Protein AF-A0A502DY73-F1 (afdb_monomer_lite)

Foldseek 3Di:
DQAQANVLVVLQVVLVVLVLLLDCVSPVPRDPVSNVVSVVCNVPRDHLVNLCVVCVVPVRRHHRD

Organism: NCBI:txid1775474

Secondary structure (DSSP, 8-state):
---HHHHHHHHHHHHHHHHHHH-TTTSTTS-HHHHHHHHHHHTTSPPHHHHHHHHHH-TTT----

Radius of gyration: 13.77 Å; chains: 1; bounding box: 30×16×36 Å

Structure (mmCIF, N/CA/C/O backbone):
data_AF-A0A502DY73-F1
#
_entry.id   AF-A0A502DY73-F1
#
loop_
_atom_site.group_PDB
_atom_site.id
_atom_site.type_symbol
_atom_site.label_atom_id
_atom_site.label_alt_id
_atom_site.label_comp_id
_atom_site.label_asym_id
_atom_site.label_entity_id
_atom_site.label_seq_id
_atom_site.pdbx_PDB_ins_code
_atom_site.Cartn_x
_atom_site.Cartn_y
_atom_site.Cartn_z
_atom_site.occupancy
_atom_site.B_iso_or_equiv
_atom_site.auth_seq_id
_atom_site.auth_comp_id
_atom_site.auth_asym_id
_atom_site.auth_atom_id
_atom_site.pdbx_PDB_model_num
ATOM 1 N N . MET A 1 1 ? -9.837 -6.190 -22.383 1.00 67.12 1 MET A N 1
ATOM 2 C CA . MET A 1 1 ? -8.490 -6.545 -21.879 1.00 67.12 1 MET A CA 1
ATOM 3 C C . MET A 1 1 ? -7.992 -5.392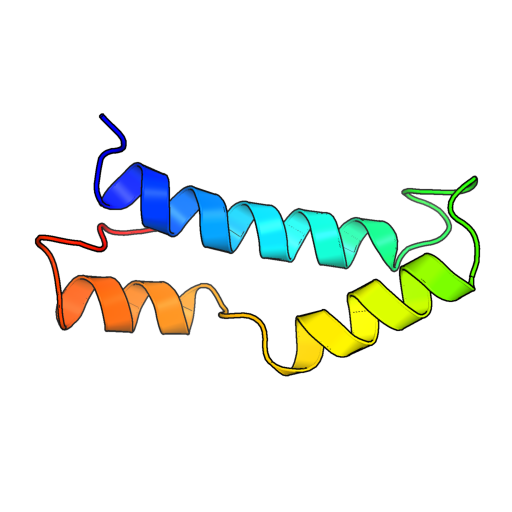 -21.028 1.00 67.12 1 MET A C 1
ATOM 5 O O . MET A 1 1 ? -8.277 -4.265 -21.399 1.00 67.12 1 MET A O 1
ATOM 9 N N . THR A 1 2 ? -7.312 -5.652 -19.910 1.00 88.12 2 THR A N 1
ATOM 10 C CA . THR A 1 2 ? -6.744 -4.597 -19.049 1.00 88.12 2 THR A CA 1
ATOM 11 C C . THR A 1 2 ? -5.390 -4.154 -19.592 1.00 88.12 2 THR A C 1
ATOM 13 O O . THR A 1 2 ? -4.489 -4.991 -19.731 1.00 88.12 2 THR A O 1
ATOM 16 N N . MET A 1 3 ? -5.245 -2.864 -19.881 1.00 96.25 3 MET A N 1
ATOM 17 C CA . MET A 1 3 ? -3.995 -2.273 -20.356 1.00 96.25 3 MET A CA 1
ATOM 18 C C . MET A 1 3 ? -2.930 -2.257 -19.2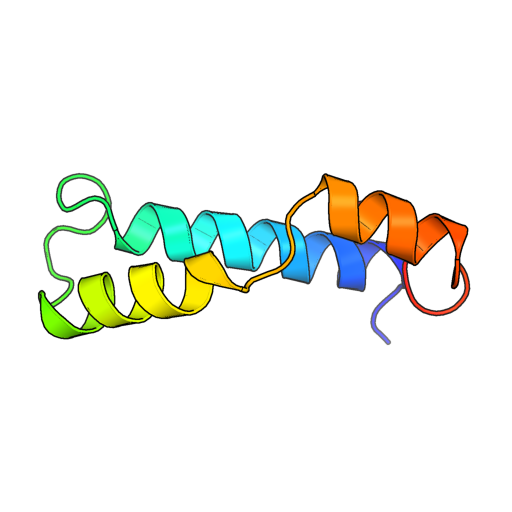44 1.00 96.25 3 MET A C 1
ATOM 20 O O . MET A 1 3 ? -3.268 -2.245 -18.054 1.00 96.25 3 MET A O 1
ATOM 24 N N . PRO A 1 4 ? -1.628 -2.274 -19.584 1.00 97.00 4 PRO A N 1
ATOM 25 C CA . PRO A 1 4 ? -0.560 -2.266 -18.583 1.00 97.00 4 PRO A CA 1
ATOM 26 C C . PRO A 1 4 ? -0.637 -1.088 -17.600 1.00 97.00 4 PRO A C 1
ATOM 28 O O . PRO A 1 4 ? -0.404 -1.268 -16.404 1.00 97.00 4 PRO A O 1
ATOM 31 N N . ASP A 1 5 ? -0.980 0.114 -18.066 1.00 96.50 5 ASP A N 1
ATOM 32 C CA . ASP A 1 5 ? -1.140 1.304 -17.220 1.00 96.50 5 ASP A CA 1
ATOM 33 C C . ASP A 1 5 ? -2.376 1.199 -16.317 1.00 96.50 5 ASP A C 1
ATOM 35 O O . ASP A 1 5 ? -2.315 1.543 -15.136 1.00 96.50 5 ASP A O 1
ATOM 39 N N . GLU A 1 6 ? -3.479 0.651 -16.830 1.00 97.62 6 GLU A N 1
ATOM 40 C CA . GLU A 1 6 ? -4.673 0.357 -16.034 1.00 97.62 6 GLU A CA 1
ATOM 41 C C . GLU A 1 6 ? -4.364 -0.626 -14.901 1.00 97.62 6 GLU A C 1
ATOM 43 O O . GLU A 1 6 ? -4.831 -0.431 -13.777 1.00 97.62 6 GLU A O 1
ATOM 48 N N . ARG A 1 7 ? -3.530 -1.641 -15.160 1.00 96.75 7 ARG A N 1
ATOM 49 C CA . ARG A 1 7 ? -3.079 -2.606 -14.147 1.00 96.75 7 ARG A CA 1
ATOM 50 C C . ARG A 1 7 ? -2.273 -1.920 -13.044 1.00 96.75 7 ARG A C 1
ATOM 52 O O . ARG A 1 7 ? -2.571 -2.115 -11.866 1.00 96.75 7 ARG A O 1
ATOM 59 N N . SER A 1 8 ? -1.306 -1.076 -13.402 1.00 97.56 8 SER A N 1
ATOM 60 C CA . SER A 1 8 ? -0.513 -0.324 -12.420 1.00 97.56 8 SER A CA 1
ATOM 61 C C . SER A 1 8 ? -1.368 0.641 -11.600 1.00 97.56 8 SER A C 1
ATOM 63 O O . SER A 1 8 ? -1.265 0.692 -10.371 1.00 97.56 8 SER A O 1
ATOM 65 N N . ARG A 1 9 ? -2.283 1.358 -12.260 1.00 97.31 9 ARG A N 1
ATOM 66 C CA . ARG A 1 9 ? -3.247 2.247 -11.599 1.00 97.31 9 ARG A CA 1
ATOM 67 C C . ARG A 1 9 ? -4.174 1.496 -10.659 1.00 97.31 9 ARG A C 1
ATOM 69 O O . ARG A 1 9 ? -4.484 2.024 -9.594 1.00 97.31 9 ARG A O 1
ATOM 76 N N . ALA A 1 10 ? -4.613 0.293 -11.026 1.00 97.81 10 ALA A N 1
ATOM 77 C CA . ALA A 1 10 ? -5.452 -0.535 -10.170 1.00 97.81 10 ALA A CA 1
ATOM 78 C C . ALA A 1 10 ? -4.738 -0.850 -8.851 1.00 97.81 10 ALA A C 1
ATOM 80 O O . ALA A 1 10 ? -5.303 -0.589 -7.792 1.00 97.81 10 ALA A O 1
ATOM 81 N N . VAL A 1 11 ? -3.470 -1.276 -8.901 1.00 97.94 11 VAL A N 1
ATOM 82 C CA . VAL A 1 11 ? -2.661 -1.524 -7.694 1.00 97.94 11 VAL A CA 1
ATOM 83 C C . VAL A 1 11 ? -2.551 -0.256 -6.840 1.00 97.94 11 VAL A C 1
ATOM 85 O O . VAL A 1 11 ? -2.887 -0.266 -5.655 1.00 97.94 11 VAL A O 1
ATOM 88 N N . VAL A 1 12 ? -2.171 0.880 -7.431 1.00 98.06 12 VAL A N 1
ATOM 89 C CA . VAL A 1 12 ? -2.030 2.141 -6.677 1.00 98.06 12 VAL A CA 1
ATOM 90 C C . VAL A 1 12 ? -3.360 2.598 -6.060 1.00 98.06 12 VAL A C 1
ATOM 92 O O . VAL A 1 12 ? -3.384 3.078 -4.924 1.00 98.06 12 VAL A O 1
ATOM 95 N N . ARG A 1 13 ? -4.482 2.435 -6.768 1.00 98.12 13 ARG A N 1
ATOM 96 C CA . ARG A 1 13 ? -5.824 2.755 -6.253 1.00 98.12 13 ARG A CA 1
ATOM 97 C C . ARG A 1 13 ? -6.230 1.830 -5.114 1.00 98.12 13 ARG A C 1
ATOM 99 O O . ARG A 1 13 ? -6.754 2.323 -4.119 1.00 98.12 13 ARG A O 1
ATOM 106 N N . THR A 1 14 ? -5.942 0.536 -5.209 1.00 98.44 14 THR A N 1
ATOM 107 C CA . THR A 1 14 ? -6.199 -0.411 -4.119 1.00 98.44 14 THR A CA 1
ATOM 108 C C . THR A 1 14 ? -5.408 -0.038 -2.875 1.00 98.44 14 THR A C 1
ATOM 110 O O . THR A 1 14 ? -5.976 -0.041 -1.787 1.00 98.44 14 THR A O 1
ATOM 113 N N . ARG A 1 15 ? -4.144 0.388 -3.006 1.00 98.31 15 ARG A N 1
ATOM 114 C CA . ARG A 1 15 ? -3.384 0.900 -1.856 1.00 98.31 15 ARG A CA 1
ATOM 115 C C . ARG A 1 15 ? -4.085 2.089 -1.189 1.00 98.31 15 ARG A C 1
ATOM 117 O O . ARG A 1 15 ? -4.200 2.116 0.032 1.00 98.31 15 ARG A O 1
ATOM 124 N N . LYS A 1 16 ? -4.566 3.057 -1.978 1.00 97.75 16 LYS A N 1
ATOM 125 C CA . LYS A 1 16 ? -5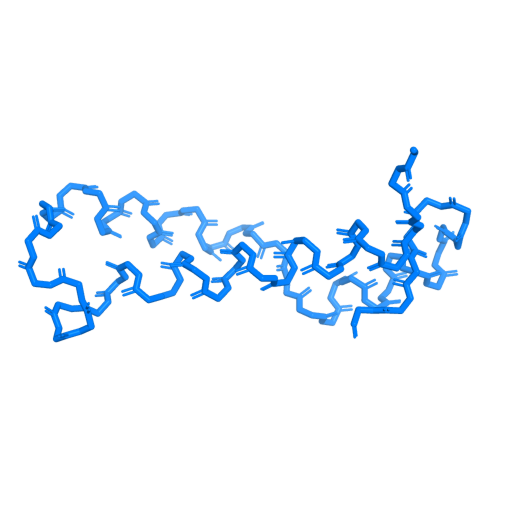.309 4.223 -1.461 1.00 97.75 16 LYS A CA 1
ATOM 126 C C . LYS A 1 16 ? -6.614 3.820 -0.774 1.00 97.75 16 LYS A C 1
ATOM 128 O O . LYS A 1 16 ? -6.914 4.335 0.292 1.00 97.75 16 LYS A O 1
ATOM 133 N N . PHE A 1 17 ? -7.351 2.879 -1.356 1.00 97.94 17 PHE A N 1
ATOM 134 C CA . PHE A 1 17 ? -8.558 2.324 -0.749 1.00 97.94 17 PHE A CA 1
ATOM 135 C C . PHE A 1 17 ? -8.259 1.612 0.578 1.00 97.94 17 PHE A C 1
ATOM 137 O O . PHE A 1 17 ? -8.948 1.824 1.566 1.00 97.94 17 PHE A O 1
ATOM 144 N N . LEU A 1 18 ? -7.199 0.804 0.644 1.00 98.12 18 LEU A N 1
ATOM 145 C CA . LEU A 1 18 ? -6.797 0.172 1.899 1.00 98.12 18 LEU A CA 1
ATOM 146 C C . LEU A 1 18 ? -6.416 1.215 2.956 1.00 98.12 18 LEU A C 1
ATOM 148 O O . LEU A 1 18 ? -6.761 1.029 4.117 1.00 98.12 18 LEU A O 1
ATOM 152 N N . LEU A 1 19 ? -5.755 2.312 2.566 1.00 97.50 19 LEU A N 1
ATOM 153 C CA . LEU A 1 19 ? -5.457 3.428 3.471 1.00 97.50 19 LEU A CA 1
ATOM 154 C C . LEU A 1 19 ? -6.735 4.097 3.994 1.00 97.50 19 LEU A C 1
ATOM 156 O O . LEU A 1 19 ? -6.826 4.313 5.200 1.00 97.50 19 LEU A O 1
ATOM 160 N N . SER A 1 20 ? -7.738 4.355 3.149 1.00 97.25 20 SER A N 1
ATOM 161 C CA . SER A 1 20 ? -8.997 4.971 3.604 1.00 97.25 20 SER A CA 1
ATOM 162 C C . SER A 1 20 ? -9.777 4.090 4.584 1.00 97.25 20 SER A C 1
ATOM 164 O O . SER A 1 20 ? -10.397 4.591 5.521 1.00 97.25 20 SER A O 1
ATOM 166 N N . LEU A 1 21 ? -9.686 2.760 4.452 1.00 97.19 21 LEU A N 1
ATOM 167 C CA . LEU A 1 21 ? -10.257 1.828 5.436 1.00 97.19 21 LEU A CA 1
ATOM 168 C C . LEU A 1 21 ? -9.619 1.954 6.827 1.00 97.19 21 LEU A C 1
ATOM 170 O O . LEU A 1 21 ? -10.241 1.565 7.816 1.00 97.19 21 LEU A O 1
ATOM 174 N N . THR A 1 22 ? -8.387 2.460 6.927 1.00 95.94 22 THR A N 1
ATOM 175 C CA . THR A 1 22 ? -7.710 2.629 8.222 1.00 95.94 22 THR A CA 1
ATOM 176 C C . THR A 1 22 ? -8.214 3.846 8.996 1.00 95.94 22 THR A C 1
ATOM 178 O O . THR A 1 22 ? -8.150 3.839 10.227 1.00 95.94 22 THR A O 1
ATOM 181 N N . ASP A 1 23 ? -8.782 4.844 8.312 1.00 95.00 23 ASP A N 1
ATOM 182 C CA . ASP A 1 23 ? -9.328 6.038 8.950 1.00 95.00 23 ASP A CA 1
ATOM 183 C C . ASP A 1 23 ? -10.800 5.836 9.345 1.00 95.00 23 ASP A C 1
ATOM 185 O O . ASP A 1 23 ? -11.699 5.642 8.522 1.00 95.00 23 ASP A O 1
ATOM 189 N N . ALA A 1 24 ? -11.055 5.921 10.652 1.00 93.94 24 ALA A N 1
ATOM 190 C CA . ALA A 1 24 ? -12.390 5.831 11.220 1.00 93.94 24 ALA A CA 1
ATOM 191 C C . ALA A 1 24 ? -13.317 6.979 10.809 1.00 93.94 24 ALA A C 1
ATOM 193 O O . ALA A 1 24 ? -14.532 6.792 10.809 1.00 93.94 24 ALA A O 1
ATOM 194 N N . LYS A 1 25 ? -12.769 8.153 10.491 1.00 95.00 25 LYS A N 1
ATOM 195 C CA . LYS A 1 25 ? -13.538 9.317 10.047 1.00 95.00 25 LYS A CA 1
ATOM 196 C C . LYS A 1 25 ? -13.982 9.160 8.598 1.00 95.00 25 LYS A C 1
ATOM 198 O O . LYS A 1 25 ? -15.125 9.480 8.291 1.00 95.00 25 LYS A O 1
ATOM 203 N N . GLU A 1 26 ? -13.118 8.621 7.738 1.00 95.50 26 GLU A N 1
ATOM 204 C CA . GLU A 1 26 ? -13.470 8.337 6.342 1.00 95.50 26 GLU A CA 1
ATOM 205 C C . GLU A 1 26 ? -14.425 7.141 6.228 1.00 95.50 26 GLU A C 1
ATOM 207 O O 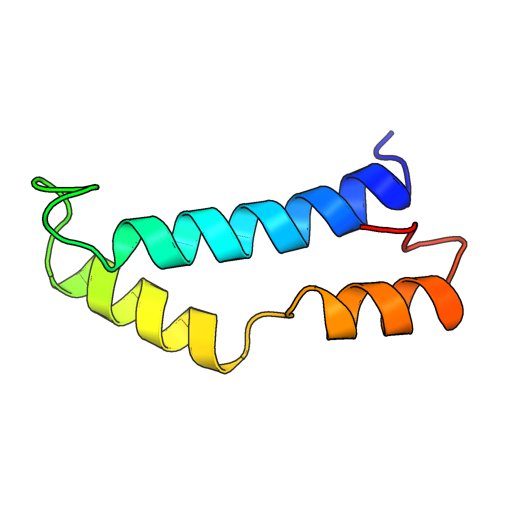. GLU A 1 26 ? -15.339 7.148 5.403 1.00 95.50 26 GLU A O 1
ATOM 212 N N . THR A 1 27 ? -14.254 6.115 7.074 1.00 94.94 27 THR A N 1
ATOM 213 C CA . THR A 1 27 ? -15.030 4.864 7.002 1.00 94.94 27 THR A CA 1
ATOM 214 C C . THR A 1 27 ? -15.643 4.446 8.357 1.00 94.94 27 THR A C 1
ATOM 216 O O . THR A 1 27 ? -15.293 3.410 8.939 1.00 94.94 27 THR A O 1
ATOM 219 N N . PRO A 1 28 ? -16.621 5.205 8.895 1.00 93.69 28 PRO A N 1
ATOM 220 C CA . PRO A 1 28 ? -17.078 5.084 10.289 1.00 93.69 28 PRO A CA 1
ATOM 221 C C . PRO A 1 28 ? -17.732 3.750 10.662 1.00 93.69 28 PRO A C 1
ATOM 223 O O . PRO A 1 28 ? -17.648 3.332 11.813 1.00 93.69 28 PRO A O 1
ATOM 226 N N . ARG A 1 29 ? -18.342 3.043 9.706 1.00 95.75 29 ARG A N 1
ATOM 227 C CA . ARG A 1 29 ? -19.057 1.774 9.950 1.00 95.75 29 ARG A CA 1
ATOM 228 C C . ARG A 1 29 ? -18.204 0.524 9.714 1.00 95.75 29 ARG A C 1
ATOM 230 O O . ARG A 1 29 ? -18.717 -0.587 9.806 1.00 95.75 29 ARG A O 1
ATOM 237 N N . VAL A 1 30 ? -16.921 0.687 9.393 1.00 95.62 30 VAL A N 1
ATOM 238 C CA . VAL A 1 30 ? -16.010 -0.440 9.158 1.00 95.62 30 VAL A CA 1
ATOM 239 C C . VAL A 1 30 ? -15.562 -1.033 10.503 1.00 95.62 30 VAL A C 1
ATOM 241 O O . VAL A 1 30 ? -14.989 -0.311 11.321 1.00 95.62 30 VAL A O 1
ATOM 244 N N . PRO A 1 31 ? -15.787 -2.339 10.755 1.00 97.38 31 PRO A N 1
ATOM 245 C CA . PRO A 1 31 ? -15.343 -2.998 11.980 1.00 97.38 31 PRO A CA 1
ATOM 246 C C . PRO A 1 31 ? -13.827 -2.919 12.187 1.00 97.38 31 PRO A C 1
ATOM 248 O O . PRO A 1 31 ? -13.060 -3.066 11.233 1.00 97.38 31 PRO A O 1
ATOM 251 N N . LYS A 1 32 ? -13.389 -2.809 13.450 1.00 96.44 32 LYS A N 1
ATOM 252 C CA . LYS A 1 32 ? -11.965 -2.721 13.832 1.00 96.44 32 LYS A CA 1
ATOM 253 C C . LYS A 1 32 ? -11.099 -3.804 13.174 1.00 96.44 32 LYS A C 1
ATOM 255 O O . LYS A 1 32 ? -10.065 -3.480 12.601 1.00 96.44 32 LYS A O 1
ATOM 260 N N . ARG A 1 33 ? -11.578 -5.056 13.163 1.00 97.69 33 ARG A N 1
ATOM 261 C CA . ARG A 1 33 ? -10.880 -6.201 12.550 1.00 97.69 33 ARG A CA 1
ATOM 262 C C . ARG A 1 33 ? -10.509 -5.976 11.079 1.00 97.69 33 ARG A C 1
ATOM 264 O O . ARG A 1 33 ? -9.444 -6.394 10.647 1.00 97.69 33 ARG A O 1
ATOM 271 N 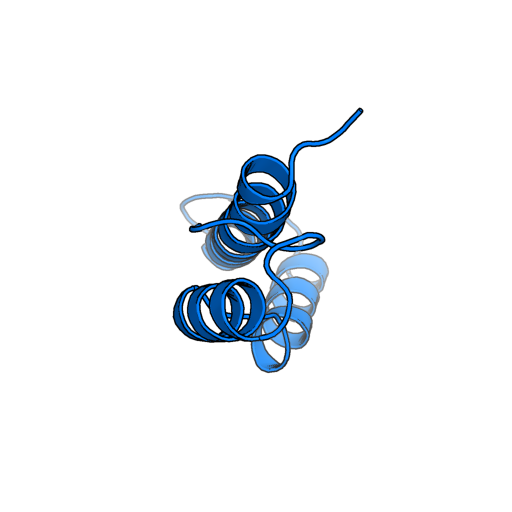N . LEU A 1 34 ? -11.369 -5.299 10.309 1.00 97.94 34 LEU A N 1
ATOM 272 C CA . LEU A 1 34 ? -11.109 -5.034 8.891 1.00 97.94 34 LEU A CA 1
ATOM 273 C C . LEU A 1 34 ? -10.083 -3.912 8.713 1.00 97.94 34 LEU A C 1
ATOM 275 O O . LEU A 1 34 ? -9.286 -3.967 7.782 1.00 97.94 34 LEU A O 1
ATOM 279 N N . ARG A 1 35 ? -10.051 -2.932 9.625 1.00 97.50 35 ARG A N 1
ATOM 280 C CA . ARG A 1 35 ? -9.017 -1.885 9.627 1.00 97.50 35 ARG A CA 1
ATOM 281 C C . ARG A 1 35 ? -7.643 -2.461 9.956 1.00 97.50 35 ARG A C 1
ATOM 283 O O . ARG A 1 35 ? -6.668 -2.158 9.276 1.00 97.50 35 ARG A O 1
ATOM 290 N N . GLU A 1 36 ? -7.577 -3.330 10.962 1.00 97.75 36 GLU A N 1
ATOM 291 C CA . GLU A 1 36 ? -6.354 -4.052 11.338 1.00 97.75 36 GLU A CA 1
ATOM 292 C C . GLU A 1 36 ? -5.860 -4.947 10.193 1.00 97.75 36 GLU A C 1
ATOM 294 O O . GLU A 1 36 ? -4.669 -4.962 9.882 1.00 97.75 36 GLU A O 1
ATOM 299 N N . GLN A 1 37 ? -6.778 -5.627 9.501 1.00 98.31 37 GLN A N 1
ATOM 300 C CA . GLN A 1 37 ? -6.449 -6.400 8.307 1.00 98.31 37 GLN A CA 1
ATOM 301 C C . GLN A 1 37 ? -5.920 -5.508 7.171 1.00 98.31 37 GLN A C 1
ATOM 303 O O . GLN A 1 37 ? -4.908 -5.846 6.558 1.00 98.31 37 GLN A O 1
ATOM 308 N N . ALA A 1 38 ? -6.550 -4.358 6.907 1.00 98.25 38 ALA A N 1
ATOM 309 C CA . ALA A 1 38 ? -6.073 -3.406 5.903 1.00 98.25 38 ALA A CA 1
ATOM 310 C C . ALA A 1 38 ? -4.658 -2.895 6.229 1.00 98.25 38 ALA A C 1
ATOM 312 O O . ALA A 1 38 ? -3.797 -2.883 5.348 1.00 98.25 38 ALA A O 1
ATOM 313 N N . LEU A 1 39 ? -4.384 -2.564 7.497 1.00 97.44 39 LEU A N 1
ATOM 314 C CA . LEU A 1 39 ? -3.048 -2.189 7.980 1.00 97.44 39 LEU A CA 1
ATOM 315 C C . LEU A 1 39 ? -2.016 -3.306 7.767 1.00 97.44 39 LEU A C 1
ATOM 317 O O . LEU A 1 39 ? -0.908 -3.038 7.301 1.00 97.44 39 LEU A O 1
ATOM 321 N N . SER A 1 40 ? -2.380 -4.555 8.069 1.00 98.25 40 SER A N 1
ATOM 322 C CA . SER A 1 40 ? -1.509 -5.717 7.859 1.00 98.25 40 SER A CA 1
ATOM 323 C C . SER A 1 40 ? -1.147 -5.901 6.380 1.00 98.25 40 SER A C 1
ATOM 325 O O . SER A 1 40 ? 0.028 -6.071 6.056 1.00 98.25 40 SER A O 1
ATOM 327 N N . ILE A 1 41 ? -2.125 -5.776 5.474 1.00 98.38 41 ILE A N 1
ATOM 328 C CA . ILE A 1 41 ? -1.897 -5.854 4.023 1.00 98.38 41 ILE A CA 1
ATOM 329 C C . ILE A 1 41 ? -0.996 -4.702 3.559 1.00 98.38 41 ILE A C 1
ATOM 331 O O . ILE A 1 41 ? -0.021 -4.929 2.843 1.00 98.38 41 ILE A O 1
ATOM 335 N N . LEU A 1 42 ? -1.276 -3.469 3.997 1.00 98.19 42 LEU A N 1
ATOM 336 C CA . LEU A 1 42 ? -0.537 -2.265 3.597 1.00 98.19 42 LEU A CA 1
ATOM 337 C C . LEU A 1 42 ? 0.968 -2.333 3.872 1.00 98.19 42 LEU A C 1
ATOM 339 O O . LEU A 1 42 ? 1.719 -1.658 3.162 1.00 98.19 42 LEU A O 1
ATOM 343 N N . LYS A 1 43 ? 1.398 -3.135 4.856 1.00 97.50 43 LYS A N 1
ATOM 344 C CA . LYS A 1 43 ? 2.810 -3.353 5.206 1.00 97.50 43 LYS A CA 1
ATOM 345 C C . LYS A 1 43 ? 3.629 -3.941 4.053 1.00 97.50 43 LYS A C 1
ATOM 347 O O . LYS A 1 43 ? 4.809 -3.633 3.936 1.00 97.50 43 LYS A O 1
ATOM 352 N N . HIS A 1 44 ? 3.006 -4.765 3.215 1.00 97.38 44 HIS A N 1
ATOM 353 C CA . HIS A 1 44 ? 3.668 -5.467 2.109 1.00 97.38 44 HIS A CA 1
ATOM 354 C C . HIS A 1 44 ? 3.054 -5.141 0.743 1.00 97.38 44 HIS A C 1
ATOM 356 O O . HIS A 1 44 ? 3.473 -5.685 -0.275 1.00 97.38 44 HIS A O 1
ATOM 362 N N . TYR A 1 45 ? 2.048 -4.268 0.709 1.00 98.19 45 TYR A N 1
ATOM 363 C CA . TYR A 1 45 ? 1.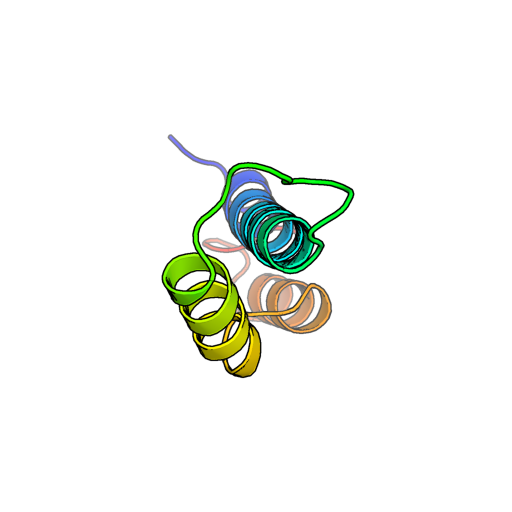354 -3.921 -0.520 1.00 98.19 45 TYR A CA 1
ATOM 364 C C . TYR A 1 45 ? 2.147 -2.890 -1.343 1.00 98.19 45 TYR A C 1
ATOM 366 O O . TYR A 1 45 ? 2.533 -1.866 -0.765 1.00 98.19 45 TYR A O 1
ATOM 374 N N . PRO A 1 46 ? 2.321 -3.088 -2.668 1.00 98.00 46 PRO A N 1
ATOM 375 C CA . PRO A 1 46 ? 3.149 -2.222 -3.506 1.00 98.00 46 PRO A CA 1
ATOM 376 C C . PRO A 1 46 ? 2.788 -0.742 -3.400 1.00 98.00 46 PRO A C 1
ATOM 378 O O . PRO A 1 46 ? 1.613 -0.356 -3.411 1.00 98.00 46 PRO A O 1
ATOM 381 N N . THR A 1 47 ? 3.811 0.097 -3.310 1.00 97.44 47 THR A N 1
ATOM 382 C CA . THR A 1 47 ? 3.710 1.553 -3.385 1.00 97.44 47 THR A CA 1
ATOM 383 C C . THR A 1 47 ? 3.725 2.029 -4.838 1.00 97.44 47 THR A C 1
ATOM 385 O O . THR A 1 47 ? 3.931 1.261 -5.776 1.00 97.44 47 THR A O 1
ATOM 388 N N . ARG A 1 48 ? 3.512 3.335 -5.047 1.00 97.06 48 ARG A N 1
ATOM 389 C CA . ARG A 1 48 ? 3.625 3.926 -6.385 1.00 97.06 48 ARG A CA 1
ATOM 390 C C . ARG A 1 48 ? 5.033 3.761 -6.966 1.00 97.06 48 ARG A C 1
ATOM 392 O O . ARG A 1 48 ? 5.143 3.445 -8.143 1.00 97.06 48 ARG A O 1
ATOM 399 N N . ALA A 1 49 ? 6.068 3.929 -6.143 1.00 97.81 49 ALA A N 1
ATOM 400 C CA . ALA A 1 49 ? 7.456 3.780 -6.574 1.00 97.81 49 ALA A CA 1
ATOM 401 C C . ALA A 1 49 ? 7.747 2.341 -7.031 1.00 97.81 49 ALA A C 1
ATOM 403 O O . ALA A 1 49 ? 8.343 2.141 -8.085 1.00 97.81 49 ALA A O 1
ATOM 404 N N . ASP A 1 50 ? 7.231 1.341 -6.309 1.00 98.06 50 ASP A N 1
ATOM 405 C CA . ASP A 1 50 ? 7.358 -0.066 -6.711 1.00 98.06 50 ASP A CA 1
ATOM 406 C C . ASP A 1 50 ? 6.710 -0.318 -8.080 1.00 98.06 50 ASP A C 1
ATOM 408 O O . ASP A 1 50 ? 7.267 -1.025 -8.918 1.00 98.06 50 ASP A O 1
ATOM 412 N N . MET A 1 51 ? 5.556 0.308 -8.345 1.00 98.06 51 MET A N 1
ATOM 413 C CA . MET A 1 51 ? 4.882 0.198 -9.641 1.00 98.06 51 MET A CA 1
ATOM 414 C C . MET A 1 51 ? 5.613 0.936 -10.770 1.00 98.06 51 MET A C 1
ATOM 416 O O . MET A 1 51 ? 5.572 0.477 -11.909 1.00 98.06 51 MET A O 1
ATOM 420 N N . GLU A 1 52 ? 6.298 2.045 -10.484 1.00 97.94 52 GLU A N 1
ATOM 421 C CA . GLU A 1 52 ? 7.165 2.726 -11.457 1.00 97.94 52 GLU A CA 1
ATOM 422 C C . GLU A 1 52 ? 8.367 1.848 -11.837 1.00 97.94 52 GLU A C 1
ATOM 424 O O . GLU A 1 52 ? 8.668 1.703 -13.025 1.00 97.94 52 GLU A O 1
ATOM 429 N N . ILE A 1 53 ? 8.992 1.190 -10.855 1.00 98.25 53 ILE A N 1
ATOM 430 C CA . ILE A 1 53 ? 10.070 0.215 -11.084 1.00 98.25 53 ILE A CA 1
ATOM 431 C C . ILE A 1 53 ? 9.548 -0.979 -11.891 1.00 98.25 53 ILE A C 1
ATOM 433 O O . ILE A 1 53 ? 10.173 -1.378 -12.873 1.00 98.25 53 ILE A O 1
ATOM 437 N N . ALA A 1 54 ? 8.382 -1.525 -11.534 1.00 97.88 54 ALA A N 1
ATOM 438 C CA . ALA A 1 54 ? 7.771 -2.641 -12.255 1.00 97.88 54 ALA A CA 1
ATOM 439 C C . ALA A 1 54 ? 7.449 -2.284 -13.715 1.00 97.88 54 ALA A C 1
ATOM 441 O O . ALA A 1 54 ? 7.660 -3.106 -14.607 1.00 97.88 54 ALA A O 1
ATOM 442 N N . ALA A 1 55 ? 6.988 -1.057 -13.973 1.00 97.81 55 ALA A N 1
ATOM 443 C CA . ALA A 1 55 ? 6.733 -0.570 -15.324 1.00 97.81 55 ALA A CA 1
ATOM 444 C C . ALA A 1 55 ? 8.017 -0.420 -16.152 1.00 97.81 55 ALA A C 1
ATOM 446 O O . ALA A 1 55 ? 8.011 -0.698 -17.350 1.00 97.81 55 ALA A O 1
ATOM 447 N N . ALA A 1 56 ? 9.125 -0.018 -15.522 1.00 97.75 56 ALA A N 1
ATOM 448 C CA . ALA A 1 56 ? 10.430 0.040 -16.176 1.00 97.75 56 ALA A CA 1
ATOM 449 C C . ALA A 1 56 ? 11.002 -1.361 -16.459 1.00 97.75 56 ALA A C 1
ATOM 451 O O . ALA A 1 56 ? 11.550 -1.594 -17.534 1.00 97.75 56 ALA A O 1
ATOM 452 N N . ALA A 1 57 ? 10.854 -2.299 -15.519 1.00 98.00 57 ALA A N 1
ATOM 453 C CA . ALA A 1 57 ? 11.387 -3.656 -15.637 1.00 98.00 57 ALA A CA 1
ATOM 454 C C . ALA A 1 57 ? 10.556 -4.561 -16.565 1.00 98.00 57 ALA A C 1
ATOM 456 O O . ALA A 1 57 ? 11.104 -5.459 -17.201 1.00 98.00 57 ALA A O 1
ATOM 457 N N . CYS A 1 58 ? 9.236 -4.357 -16.635 1.00 97.19 58 CYS A N 1
ATOM 458 C CA . CYS A 1 58 ? 8.315 -5.225 -17.368 1.00 97.19 58 CYS A CA 1
ATOM 459 C C . CYS A 1 58 ? 7.185 -4.425 -18.060 1.00 97.19 58 CYS A C 1
ATOM 461 O O . CYS A 1 58 ? 6.010 -4.548 -17.693 1.00 97.19 58 CYS A O 1
ATOM 463 N N . PRO A 1 59 ? 7.505 -3.617 -19.090 1.00 96.12 59 PRO A N 1
ATOM 464 C CA . PRO A 1 59 ? 6.575 -2.648 -19.689 1.00 96.12 59 PRO A CA 1
ATOM 465 C C . PRO A 1 59 ? 5.368 -3.277 -20.401 1.00 96.12 59 PRO A C 1
ATOM 467 O O . PRO A 1 59 ? 4.321 -2.649 -20.541 1.00 96.12 59 PRO A O 1
ATOM 470 N N . LEU A 1 60 ? 5.487 -4.535 -20.839 1.00 95.88 60 LEU A N 1
ATOM 471 C CA . LEU A 1 60 ? 4.381 -5.275 -21.460 1.00 95.88 60 LEU A CA 1
ATOM 472 C C . LEU A 1 60 ? 3.280 -5.638 -20.452 1.00 95.88 60 LEU A C 1
ATOM 474 O O . LEU A 1 60 ? 2.133 -5.859 -20.837 1.00 95.88 60 LEU A O 1
ATOM 478 N N . TRP A 1 61 ? 3.621 -5.696 -19.162 1.00 95.38 61 TRP A N 1
ATOM 479 C CA . TRP A 1 61 ? 2.708 -6.083 -18.089 1.00 95.38 61 TRP A CA 1
ATOM 480 C C . TRP A 1 61 ? 2.353 -4.913 -17.177 1.00 95.38 61 TRP A C 1
ATOM 482 O O . TRP A 1 61 ? 1.221 -4.839 -16.707 1.00 95.38 61 TRP A O 1
ATOM 492 N N . PHE A 1 62 ? 3.257 -3.970 -16.948 1.00 97.31 62 PHE A N 1
ATOM 493 C CA . PHE A 1 62 ? 2.991 -2.799 -16.120 1.00 97.31 62 PHE A CA 1
ATOM 494 C C . PHE A 1 62 ? 3.301 -1.527 -16.901 1.00 97.31 62 PHE A C 1
ATOM 496 O O . PHE A 1 62 ? 4.373 -1.373 -17.469 1.00 97.31 62 PHE A O 1
ATOM 503 N N . GLY A 1 63 ? 2.338 -0.611 -16.940 1.00 95.19 63 GLY A N 1
ATOM 504 C CA . GLY A 1 63 ? 2.503 0.726 -17.505 1.00 95.19 63 GLY A CA 1
ATOM 505 C C . GLY A 1 63 ? 2.746 1.752 -16.404 1.00 95.19 63 GLY A C 1
ATOM 506 O O . GLY A 1 63 ? 2.682 1.426 -15.217 1.00 95.19 63 GLY A O 1
ATOM 507 N N . ARG A 1 64 ? 3.006 3.009 -16.774 1.00 93.31 64 ARG A N 1
ATOM 508 C CA . ARG A 1 64 ? 3.211 4.073 -15.779 1.00 93.31 64 ARG A CA 1
ATOM 509 C C . ARG A 1 64 ? 1.948 4.271 -14.909 1.00 93.31 64 ARG A C 1
ATOM 511 O O . ARG A 1 64 ? 0.879 4.488 -15.485 1.00 93.31 64 ARG A O 1
ATOM 518 N N . PRO A 1 65 ? 2.062 4.201 -13.565 1.00 88.25 65 PRO A N 1
ATOM 519 C CA . PRO A 1 65 ? 0.938 4.364 -12.637 1.00 88.25 65 PRO A CA 1
ATOM 520 C C . PRO A 1 65 ? 0.414 5.805 -12.521 1.00 88.25 65 PRO A C 1
ATOM 522 O O . PRO A 1 65 ? 1.219 6.755 -12.340 1.00 88.25 65 PRO A O 1
#

pLDDT: mean 96.36, std 4.15, range [67.12, 98.44]

InterPro domains:
  IPR049723 BPSL0761 protein-like [NF041728] (1-58)

Sequence (65 aa):
MTMPDERSRAVVRTRKFLLSLTDAKETPRVPKRLREQALSILKHYPTRADMEIAAAACPLWFGRP